Protein AF-T0LHH8-F1 (afdb_monomer)

Mean predicted aligned error: 13.41 Å

Sequence (167 aa):
MTESKFGKILSLVILGLFFFSNDSFSAGEKNQSKILFLQFKIKDNQITLVKTTIKPGLAKQPASVADKNSLYYQLFSPSGASLGKGSMKDPLIQHFEYEDPDRPGQIKRKEIQLKETEFTLRIPYDPDLQEIEFFKLLSSQLDPQKQPSLPKSLGKIKLQLKEDNSK

Nearest PDB structures (foldseek):
  3qwq-assembly1_B  TM=3.814E-01  e=9.001E-01  Homo sapiens
  4mmx-assembly1_C  TM=4.084E-01  e=4.708E+00  Homo sapiens

Radius of gyration: 32.28 Å; Cα contacts (8 Å, |Δi|>4): 274; chains: 1; bounding box: 48×84×97 Å

Structure (mmCIF, N/CA/C/O backbone):
data_AF-T0LHH8-F1
#
_entry.id   AF-T0LHH8-F1
#
loop_
_atom_site.group_PDB
_atom_site.id
_atom_site.type_symbol
_atom_site.label_atom_id
_atom_site.label_alt_id
_atom_site.label_comp_id
_atom_site.label_asym_id
_atom_site.label_entity_id
_atom_site.label_seq_id
_atom_site.pdbx_PDB_ins_code
_atom_site.Cartn_x
_atom_site.Cartn_y
_atom_site.Cartn_z
_atom_site.occupancy
_atom_site.B_iso_or_equiv
_atom_site.auth_seq_id
_atom_site.auth_comp_id
_atom_site.auth_asym_id
_atom_site.auth_atom_id
_atom_site.pdbx_PDB_model_num
ATOM 1 N N . MET A 1 1 ? -9.525 74.137 72.180 1.00 36.22 1 MET A N 1
ATOM 2 C CA . MET A 1 1 ? -10.091 73.400 71.028 1.00 36.22 1 MET A CA 1
ATOM 3 C C . MET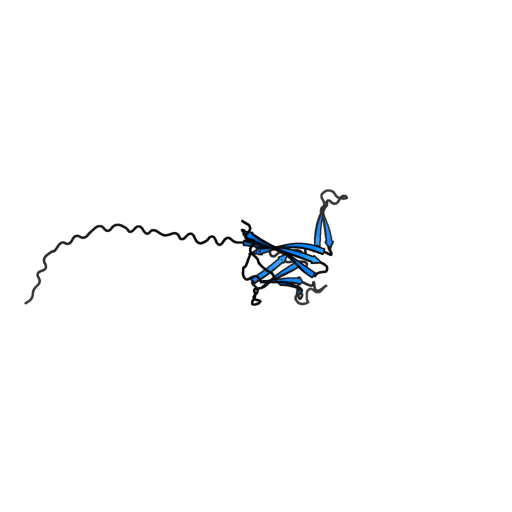 A 1 1 ? -9.033 73.438 69.936 1.00 36.22 1 MET A C 1
ATOM 5 O O . MET A 1 1 ? -8.681 74.539 69.556 1.00 36.22 1 MET A O 1
ATOM 9 N N . THR A 1 2 ? -8.388 72.372 69.472 1.00 37.81 2 THR A N 1
ATOM 10 C CA . THR A 1 2 ? -8.482 70.924 69.724 1.00 37.81 2 THR A CA 1
ATOM 11 C C . THR A 1 2 ? -7.105 70.318 69.365 1.00 37.81 2 THR A C 1
ATOM 13 O O . THR A 1 2 ? -6.266 70.992 68.778 1.00 37.81 2 THR A O 1
ATOM 16 N N . GLU A 1 3 ? -6.876 69.092 69.817 1.00 39.75 3 GLU A N 1
ATOM 17 C CA . GLU A 1 3 ? -5.633 68.340 70.045 1.00 39.75 3 GLU A CA 1
ATOM 18 C C . GLU A 1 3 ? -4.681 68.054 68.863 1.00 39.75 3 GLU A C 1
ATOM 20 O O . GLU A 1 3 ? -5.091 68.053 67.708 1.00 39.75 3 GLU A O 1
ATOM 25 N N . SER A 1 4 ? -3.443 67.633 69.184 1.00 41.88 4 SER A N 1
ATOM 26 C CA . SER A 1 4 ? -2.938 66.303 68.772 1.00 41.88 4 SER A CA 1
ATOM 27 C C . SER A 1 4 ? -1.612 65.934 69.471 1.00 41.88 4 SER A C 1
ATOM 29 O O . SER A 1 4 ? -0.613 66.645 69.366 1.00 41.88 4 SER A O 1
ATOM 31 N N . LYS A 1 5 ? -1.611 64.798 70.183 1.00 48.84 5 LYS A N 1
ATOM 32 C CA . LYS A 1 5 ? -0.433 64.038 70.643 1.00 48.84 5 LYS A CA 1
ATOM 33 C C . LYS A 1 5 ? -0.271 62.832 69.718 1.00 48.84 5 LYS A C 1
ATOM 35 O O . LYS A 1 5 ? -1.249 62.119 69.535 1.00 48.84 5 LYS A O 1
ATOM 40 N N . PHE A 1 6 ? 0.942 62.508 69.266 1.00 49.44 6 PHE A N 1
ATOM 41 C CA . PHE A 1 6 ? 1.258 61.145 68.815 1.00 49.44 6 PHE A CA 1
ATOM 42 C C . PHE A 1 6 ? 2.691 60.754 69.188 1.00 49.44 6 PHE A C 1
ATOM 44 O O . PHE A 1 6 ? 3.669 61.345 68.732 1.00 49.44 6 PHE A O 1
ATOM 51 N N . GLY A 1 7 ? 2.780 59.769 70.083 1.00 39.84 7 GLY A N 1
ATOM 52 C CA . GLY A 1 7 ? 4.006 59.124 70.528 1.00 39.84 7 GLY A CA 1
ATOM 53 C C . GLY A 1 7 ? 4.413 57.971 69.610 1.00 39.84 7 GLY A C 1
ATOM 54 O O . GLY A 1 7 ? 3.586 57.336 68.961 1.00 39.84 7 GLY A O 1
ATOM 55 N N . LYS A 1 8 ? 5.723 57.726 69.584 1.00 44.25 8 LYS A N 1
ATOM 56 C CA . LYS A 1 8 ? 6.410 56.642 68.877 1.00 44.25 8 LYS A CA 1
ATOM 57 C C . LYS A 1 8 ? 6.089 55.290 69.516 1.00 44.25 8 LYS A C 1
ATOM 59 O O . LYS A 1 8 ? 6.241 55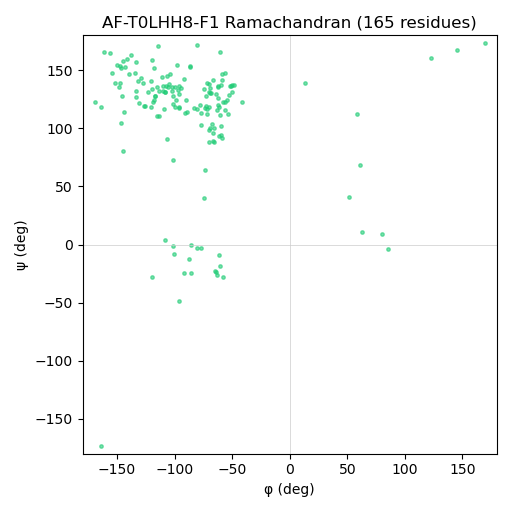.161 70.728 1.00 44.25 8 LYS A O 1
ATOM 64 N N . ILE A 1 9 ? 5.786 54.274 68.708 1.00 48.00 9 ILE A N 1
ATOM 65 C CA . ILE A 1 9 ? 5.952 52.869 69.099 1.00 48.00 9 ILE A CA 1
ATOM 66 C C . ILE A 1 9 ? 6.654 52.116 67.964 1.00 48.00 9 ILE A C 1
ATOM 68 O O . ILE A 1 9 ? 6.269 52.176 66.801 1.00 48.00 9 ILE A O 1
ATOM 72 N N . LEU A 1 10 ? 7.736 51.462 68.371 1.00 43.78 10 LEU A N 1
ATOM 73 C CA . LEU A 1 10 ? 8.625 50.562 67.652 1.00 43.78 10 LEU A CA 1
ATOM 74 C C . LEU A 1 10 ? 7.909 49.226 67.380 1.00 43.78 10 LEU A C 1
ATOM 76 O O . LEU A 1 10 ? 7.260 48.699 68.281 1.00 43.78 10 LEU A O 1
ATOM 80 N N . SER A 1 11 ? 8.066 48.633 66.195 1.00 42.94 11 SER A N 1
ATOM 81 C CA . SER A 1 11 ? 7.738 47.216 65.996 1.00 42.94 11 SER A CA 1
ATOM 82 C C . SER A 1 11 ? 8.655 46.566 64.960 1.00 42.94 11 SER A C 1
ATOM 84 O O . SER A 1 11 ? 9.019 47.174 63.956 1.00 42.94 11 SER A O 1
ATOM 86 N N . LEU A 1 12 ? 9.064 45.342 65.276 1.00 45.59 12 LEU A N 1
ATOM 87 C CA . LEU A 1 12 ? 10.160 44.552 64.723 1.00 45.59 12 LEU A CA 1
ATOM 88 C C . LEU A 1 12 ? 9.556 43.210 64.308 1.00 45.59 12 LEU A C 1
ATOM 90 O O . LEU A 1 12 ? 9.030 42.534 65.186 1.00 45.59 12 LEU A O 1
ATOM 94 N N . VAL A 1 13 ? 9.601 42.811 63.028 1.00 46.34 13 VAL A N 1
ATOM 95 C CA . VAL A 1 13 ? 9.119 41.477 62.607 1.00 46.34 13 VAL A CA 1
ATOM 96 C C . VAL A 1 13 ? 9.923 40.887 61.430 1.00 46.34 13 VAL A C 1
ATOM 98 O O . VAL A 1 13 ? 9.775 41.291 60.285 1.00 46.34 13 VAL A O 1
ATOM 101 N N . ILE A 1 14 ? 10.768 39.917 61.798 1.00 48.84 14 ILE A N 1
ATOM 102 C CA . ILE A 1 14 ? 10.946 38.542 61.276 1.00 48.84 14 ILE A CA 1
ATOM 103 C C . ILE A 1 14 ? 11.289 38.311 59.786 1.00 48.84 14 ILE A C 1
ATOM 105 O O . ILE A 1 14 ? 10.474 38.405 58.875 1.00 48.84 14 ILE A O 1
ATOM 109 N N . LEU A 1 15 ? 12.525 37.827 59.639 1.00 45.59 15 LEU A N 1
ATOM 110 C CA . LEU A 1 15 ? 13.158 37.078 58.555 1.00 45.59 15 LEU A CA 1
ATOM 111 C C . LEU A 1 15 ? 12.351 35.815 58.169 1.00 45.59 15 LEU A C 1
ATOM 113 O O . LEU A 1 15 ? 12.269 34.869 58.951 1.00 45.59 15 LEU A O 1
ATOM 117 N N . GLY A 1 16 ? 11.764 35.798 56.968 1.00 43.94 16 GLY A N 1
ATOM 118 C CA . GLY A 1 16 ? 11.023 34.660 56.413 1.00 43.94 16 GLY A CA 1
ATOM 119 C C . GLY A 1 16 ? 11.852 33.865 55.401 1.00 43.94 16 GLY A C 1
ATOM 120 O O . GLY A 1 16 ? 12.299 34.412 54.396 1.00 43.94 16 GLY A O 1
ATOM 121 N N . LEU A 1 17 ? 12.046 32.576 55.689 1.00 42.84 17 LEU A N 1
ATOM 122 C CA . LEU A 1 17 ? 12.677 31.574 54.829 1.00 42.84 17 LEU A CA 1
ATOM 123 C C . LEU A 1 17 ? 12.030 31.530 53.436 1.00 42.84 17 LEU A C 1
ATOM 125 O O . LEU A 1 17 ? 10.816 31.373 53.311 1.00 42.84 17 LEU A O 1
ATOM 129 N N . PHE A 1 18 ? 12.860 31.611 52.393 1.00 47.62 18 PHE A N 1
ATOM 130 C CA . PHE A 1 18 ? 12.443 31.341 51.022 1.00 47.62 18 PHE A CA 1
ATOM 131 C C . PHE A 1 18 ? 11.991 29.883 50.900 1.00 47.62 18 PHE A C 1
ATOM 133 O O . PHE A 1 18 ? 12.746 28.947 51.165 1.00 47.62 18 PHE A O 1
ATOM 140 N N . PHE A 1 19 ? 10.730 29.724 50.509 1.00 45.88 19 PHE A N 1
ATOM 141 C CA . PHE A 1 19 ? 10.112 28.463 50.147 1.00 45.88 19 PHE A CA 1
ATOM 142 C C . PHE A 1 19 ? 10.894 27.813 49.000 1.00 45.88 19 PHE A C 1
ATOM 144 O O . PHE A 1 19 ? 11.042 28.393 47.926 1.00 45.88 19 PHE A O 1
ATOM 151 N N . PHE A 1 20 ? 11.371 26.591 49.232 1.00 41.44 20 PHE A N 1
ATOM 152 C CA . PHE A 1 20 ? 11.800 25.689 48.172 1.00 41.44 20 PHE A CA 1
ATOM 153 C C . PHE A 1 20 ? 10.571 25.319 47.336 1.00 41.44 20 PHE A C 1
ATOM 155 O O . PHE A 1 20 ? 9.773 24.468 47.733 1.00 41.44 20 PHE A O 1
ATOM 162 N N . SER A 1 21 ? 10.406 25.959 46.181 1.00 47.12 21 SER A N 1
ATOM 163 C CA . SER A 1 21 ? 9.532 25.440 45.135 1.00 47.12 21 SER A CA 1
ATOM 164 C C . SER A 1 21 ? 10.184 24.178 44.578 1.00 47.12 21 SER A C 1
ATOM 166 O O . SER A 1 21 ? 11.129 24.242 43.796 1.00 47.12 21 SER A O 1
ATOM 168 N N . ASN A 1 22 ? 9.705 23.015 45.018 1.00 43.72 22 ASN A N 1
ATOM 169 C CA . ASN A 1 22 ? 9.931 21.769 44.299 1.00 43.72 22 ASN A CA 1
ATOM 170 C C . ASN A 1 22 ? 9.103 2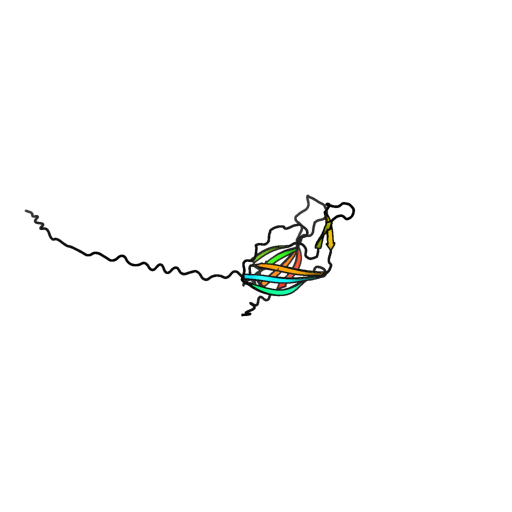1.834 43.015 1.00 43.72 22 ASN A C 1
ATOM 172 O O . ASN A 1 22 ? 7.950 21.396 42.998 1.00 43.72 22 ASN A O 1
ATOM 176 N N . ASP A 1 23 ? 9.687 22.387 41.953 1.00 47.25 23 ASP A N 1
ATOM 177 C CA . ASP A 1 23 ? 9.199 22.168 40.597 1.00 47.25 23 ASP A CA 1
ATOM 178 C C . ASP A 1 23 ? 9.270 20.664 40.338 1.00 47.25 23 ASP A C 1
ATOM 180 O O . ASP A 1 23 ? 10.304 20.096 39.982 1.00 47.25 23 ASP A O 1
ATOM 184 N N . SER A 1 24 ? 8.151 19.990 40.589 1.00 51.47 24 SER A N 1
ATOM 185 C CA . SER A 1 24 ? 7.940 18.623 40.152 1.00 51.47 24 SER A CA 1
ATOM 186 C C . SER A 1 24 ? 7.867 18.674 38.635 1.00 51.47 24 SER A C 1
ATOM 188 O O . SER A 1 24 ? 6.803 18.871 38.050 1.00 51.47 24 SER A O 1
ATOM 190 N N . PHE A 1 25 ? 9.030 18.553 37.997 1.00 45.00 25 PHE A N 1
ATOM 191 C CA . PHE A 1 25 ? 9.149 18.313 36.573 1.00 45.00 25 PHE A CA 1
ATOM 192 C C . PHE A 1 25 ? 8.472 16.971 36.299 1.00 45.00 25 PHE A C 1
ATOM 194 O O . PHE A 1 25 ? 9.058 15.902 36.471 1.00 45.00 25 PHE A O 1
ATOM 201 N N . SER A 1 26 ? 7.190 17.024 35.946 1.00 46.31 26 SER A N 1
ATOM 202 C CA . SER A 1 26 ? 6.476 15.870 35.428 1.00 46.31 26 SER A CA 1
ATOM 203 C C . SER A 1 26 ? 7.108 15.569 34.073 1.00 46.31 26 SER A C 1
ATOM 205 O O . SER A 1 26 ? 6.834 16.233 33.074 1.00 46.31 26 SER A O 1
ATOM 207 N N . ALA A 1 27 ? 8.060 14.635 34.061 1.00 44.06 27 ALA A N 1
ATOM 208 C CA . ALA A 1 27 ? 8.588 14.070 32.836 1.00 44.06 27 ALA A CA 1
ATOM 209 C C . ALA A 1 27 ? 7.402 13.434 32.105 1.00 44.06 27 ALA A C 1
ATOM 211 O O . ALA A 1 27 ? 6.922 12.377 32.511 1.00 44.06 27 ALA A O 1
ATOM 212 N N . GLY A 1 28 ? 6.890 14.132 31.086 1.00 41.75 28 GLY A N 1
ATOM 213 C CA . GLY A 1 28 ? 5.766 13.671 30.284 1.00 41.75 28 GLY A CA 1
ATOM 214 C C . GLY A 1 28 ? 5.985 12.229 29.843 1.00 41.75 28 GLY A C 1
ATOM 215 O O . GLY A 1 28 ? 7.102 11.852 29.468 1.00 41.75 28 GLY A O 1
ATOM 216 N N . GLU A 1 29 ? 4.925 11.424 29.932 1.00 46.12 29 GLU A N 1
ATOM 217 C CA . GLU A 1 29 ? 4.901 10.063 29.411 1.00 46.12 29 GLU A CA 1
ATOM 218 C C . GLU A 1 29 ? 5.593 10.040 28.048 1.00 46.12 29 GLU A C 1
ATOM 220 O O . GLU A 1 29 ? 5.218 10.770 27.126 1.00 46.12 29 GLU A O 1
ATOM 225 N N . LYS A 1 30 ? 6.636 9.211 27.914 1.00 46.69 30 LYS A N 1
ATOM 226 C CA . LYS A 1 30 ? 7.196 8.868 26.609 1.00 46.69 30 LYS A CA 1
ATOM 227 C C . LYS A 1 30 ? 6.068 8.226 25.807 1.00 46.69 30 LYS A C 1
ATOM 229 O O . LYS A 1 30 ? 5.894 7.012 25.871 1.00 46.69 30 LYS A O 1
ATOM 234 N N . ASN A 1 31 ? 5.316 9.019 25.050 1.00 57.53 31 ASN A N 1
ATOM 235 C CA . ASN A 1 31 ? 4.443 8.517 24.006 1.00 57.53 31 ASN A CA 1
ATOM 236 C C . ASN A 1 31 ? 5.372 7.913 22.947 1.00 57.53 31 ASN A C 1
ATOM 238 O O . ASN A 1 31 ? 5.930 8.611 22.098 1.00 57.53 31 ASN A O 1
ATOM 242 N N . GLN A 1 32 ? 5.697 6.632 23.121 1.00 72.31 32 GLN A N 1
ATOM 243 C CA . GLN A 1 32 ? 6.640 5.930 22.268 1.00 72.31 32 GLN A CA 1
ATOM 244 C C . GLN A 1 32 ? 5.988 5.807 20.897 1.00 72.31 32 GLN A C 1
ATOM 246 O O . GLN A 1 32 ? 5.088 4.990 20.712 1.00 72.31 32 GLN A O 1
ATOM 251 N N . SER A 1 33 ? 6.425 6.631 19.942 1.00 88.31 33 SER A N 1
ATOM 252 C CA . SER A 1 33 ? 5.972 6.534 18.557 1.00 88.31 33 SER A CA 1
ATOM 253 C C . SER A 1 33 ? 6.111 5.089 18.074 1.00 88.31 33 SER A C 1
ATOM 255 O O . SER A 1 33 ? 7.114 4.428 18.363 1.00 88.31 33 SER A O 1
ATOM 257 N N . LYS A 1 34 ? 5.097 4.593 17.361 1.00 93.00 34 LYS A N 1
ATOM 258 C CA . LYS A 1 34 ? 5.091 3.255 16.762 1.00 93.00 34 LYS A CA 1
ATOM 259 C C . LYS A 1 34 ? 4.986 3.368 15.239 1.00 93.00 34 LYS A C 1
ATOM 261 O O . LYS A 1 34 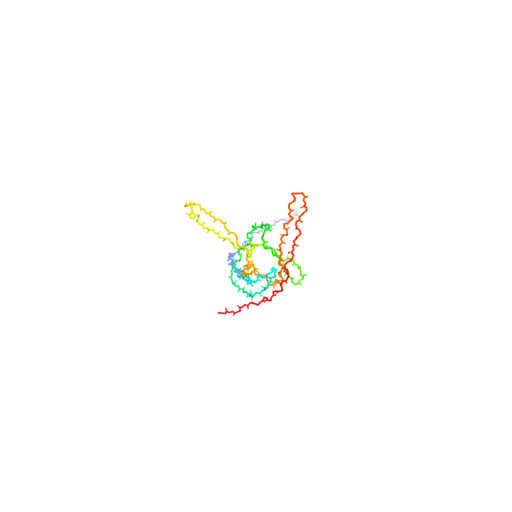? 4.407 4.311 14.696 1.00 93.00 34 LYS A O 1
ATOM 266 N N . ILE A 1 35 ? 5.531 2.372 14.553 1.00 94.06 35 ILE A N 1
ATOM 267 C CA . ILE A 1 35 ? 5.448 2.181 13.106 1.00 94.06 35 ILE A CA 1
ATOM 268 C C . ILE A 1 35 ? 4.565 0.968 12.840 1.00 94.06 35 ILE A C 1
ATOM 270 O O . ILE A 1 35 ? 4.779 -0.103 13.415 1.00 94.06 35 ILE A O 1
ATOM 274 N N . LEU A 1 36 ? 3.616 1.130 11.926 1.00 94.75 36 LEU A N 1
ATOM 275 C CA . LEU A 1 36 ? 2.805 0.054 11.386 1.00 94.75 36 LEU A CA 1
ATOM 276 C C . LEU A 1 36 ? 3.414 -0.433 10.064 1.00 94.75 36 LEU A C 1
ATOM 278 O O . LEU A 1 36 ? 3.528 0.321 9.094 1.00 94.75 36 LEU A O 1
ATOM 282 N N . PHE A 1 37 ? 3.807 -1.703 10.038 1.00 95.38 37 PHE A N 1
ATOM 283 C CA . PHE A 1 37 ? 4.282 -2.416 8.859 1.00 95.38 37 PHE A CA 1
ATOM 284 C C . PHE A 1 37 ? 3.141 -3.259 8.298 1.00 95.38 37 PHE A C 1
ATOM 286 O O . PHE A 1 37 ? 2.638 -4.163 8.968 1.00 95.38 37 PHE A O 1
ATOM 293 N N . LEU A 1 38 ? 2.748 -2.967 7.063 1.00 96.56 38 LEU A N 1
ATOM 294 C CA . LEU A 1 38 ? 1.715 -3.690 6.333 1.00 96.56 38 LEU A CA 1
ATOM 295 C C . LEU A 1 38 ? 2.364 -4.369 5.131 1.00 96.56 38 LEU A C 1
ATOM 297 O O . LEU A 1 38 ? 2.813 -3.701 4.200 1.00 96.56 38 LEU A O 1
ATOM 301 N N . GLN A 1 39 ? 2.442 -5.694 5.167 1.00 97.69 39 GLN A N 1
ATOM 302 C CA . GLN A 1 39 ? 2.896 -6.498 4.043 1.00 97.69 39 GLN A CA 1
ATOM 303 C C . GLN A 1 39 ? 1.690 -6.859 3.191 1.00 97.69 39 GLN A C 1
ATOM 305 O O . GLN A 1 39 ? 0.725 -7.452 3.676 1.00 97.69 39 GLN A O 1
ATOM 310 N N . PHE A 1 40 ? 1.764 -6.508 1.919 1.00 98.00 40 PHE A N 1
ATOM 311 C CA . PHE A 1 40 ? 0.739 -6.774 0.932 1.00 98.00 40 PHE A CA 1
ATOM 312 C C . PHE A 1 40 ? 1.297 -7.632 -0.185 1.00 98.00 40 PHE A C 1
ATOM 314 O O . PHE A 1 40 ? 2.497 -7.649 -0.460 1.00 98.00 40 PHE A O 1
ATOM 321 N N . LYS A 1 41 ? 0.375 -8.280 -0.876 1.00 97.88 41 LYS A N 1
ATOM 322 C CA . LYS A 1 41 ? 0.608 -8.951 -2.138 1.00 97.88 41 LYS A CA 1
ATOM 323 C C . LYS A 1 41 ? -0.282 -8.311 -3.184 1.00 97.88 41 LYS A C 1
ATOM 325 O O . LYS A 1 41 ? -1.460 -8.082 -2.921 1.00 97.88 41 LYS A O 1
ATOM 330 N N . ILE A 1 42 ? 0.285 -8.019 -4.347 1.00 96.25 42 ILE A N 1
A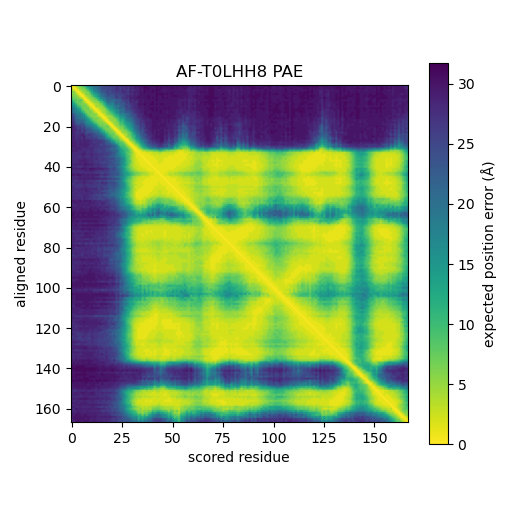TOM 331 C CA . ILE A 1 42 ? -0.467 -7.591 -5.521 1.00 96.25 42 ILE A CA 1
ATOM 332 C C . ILE A 1 42 ? -0.362 -8.665 -6.594 1.00 96.25 42 ILE A C 1
ATOM 334 O O . ILE A 1 42 ? 0.731 -9.148 -6.880 1.00 96.25 42 ILE A O 1
ATOM 338 N N . LYS A 1 43 ? -1.499 -9.041 -7.176 1.00 95.44 43 LYS A N 1
ATOM 339 C CA . LYS A 1 43 ? -1.591 -9.978 -8.297 1.00 95.44 43 LYS A CA 1
ATOM 340 C C . LYS A 1 43 ? -2.745 -9.559 -9.189 1.00 95.44 43 LYS A C 1
ATOM 342 O O . LYS A 1 43 ? -3.839 -9.326 -8.687 1.00 95.44 43 LYS A O 1
ATOM 347 N N . ASP A 1 44 ? -2.495 -9.417 -10.488 1.00 89.06 44 ASP A N 1
ATOM 348 C CA . ASP A 1 44 ? -3.526 -9.036 -11.466 1.00 89.06 44 ASP A CA 1
ATOM 349 C C . ASP A 1 44 ? -4.315 -7.770 -11.047 1.00 89.06 44 ASP A C 1
ATOM 351 O O . ASP A 1 44 ? -5.534 -7.682 -11.185 1.00 89.06 44 ASP A O 1
ATOM 355 N N . ASN A 1 45 ? -3.599 -6.771 -10.507 1.00 86.94 45 ASN A N 1
ATOM 356 C CA . ASN A 1 45 ? -4.126 -5.520 -9.934 1.00 86.94 45 ASN A CA 1
ATOM 357 C C . ASN A 1 45 ? -5.043 -5.659 -8.703 1.00 86.94 45 ASN A C 1
ATOM 359 O O . ASN A 1 45 ? -5.631 -4.665 -8.282 1.00 86.94 45 ASN A O 1
ATOM 363 N N . GLN A 1 46 ? -5.141 -6.841 -8.099 1.00 93.50 46 GLN A N 1
ATOM 364 C CA . GLN A 1 46 ? -5.807 -7.038 -6.814 1.00 93.50 46 GLN A CA 1
ATOM 365 C C . GLN A 1 46 ? -4.776 -7.027 -5.692 1.00 93.50 46 GLN A C 1
ATOM 367 O O . GLN A 1 46 ? -3.743 -7.690 -5.793 1.00 93.50 46 GLN A O 1
ATOM 372 N N . ILE A 1 47 ? -5.055 -6.272 -4.629 1.00 96.75 47 ILE A N 1
ATOM 373 C CA . ILE A 1 47 ? -4.177 -6.156 -3.464 1.00 96.75 47 ILE A CA 1
ATOM 374 C C . ILE A 1 47 ? -4.806 -6.900 -2.291 1.00 96.75 47 ILE A C 1
ATOM 376 O O . ILE A 1 47 ? -5.971 -6.694 -1.958 1.00 96.75 47 ILE A O 1
ATOM 380 N N . THR A 1 48 ? -4.012 -7.737 -1.634 1.00 97.31 48 THR A N 1
ATOM 381 C CA . THR A 1 48 ? -4.408 -8.488 -0.440 1.00 97.31 48 THR A CA 1
ATOM 382 C C . THR A 1 48 ? -3.405 -8.263 0.680 1.00 97.31 48 THR A C 1
ATOM 384 O O . THR A 1 48 ? -2.195 -8.255 0.438 1.00 97.31 48 THR A O 1
ATOM 387 N N . LEU A 1 49 ? -3.891 -8.108 1.911 1.00 97.44 49 LEU A N 1
ATOM 388 C CA . LEU A 1 49 ? -3.040 -8.042 3.097 1.00 97.44 49 LEU A CA 1
ATOM 389 C C . LEU A 1 49 ? -2.479 -9.431 3.412 1.00 97.44 49 LEU A C 1
ATOM 391 O O . LEU A 1 49 ? -3.232 -10.392 3.536 1.00 97.44 49 LEU A O 1
ATOM 395 N N . VAL A 1 50 ? -1.161 -9.514 3.556 1.00 97.00 50 VAL A N 1
ATOM 396 C CA . VAL A 1 50 ? -0.443 -10.735 3.941 1.00 97.00 50 VAL A CA 1
ATOM 397 C C . VAL A 1 50 ? -0.175 -10.731 5.441 1.00 97.00 50 VAL A C 1
ATOM 399 O O . VAL A 1 50 ? -0.427 -11.721 6.122 1.00 97.00 50 VAL A O 1
ATOM 402 N N . LYS A 1 51 ? 0.346 -9.617 5.967 1.00 95.38 51 LYS A N 1
ATOM 403 C CA . LYS A 1 51 ? 0.757 -9.514 7.369 1.00 95.38 51 LYS A CA 1
ATOM 404 C C . LYS A 1 51 ? 0.710 -8.076 7.866 1.00 95.38 51 LYS A C 1
ATOM 406 O O . LYS A 1 51 ? 1.025 -7.140 7.134 1.00 95.38 51 LYS A O 1
ATOM 411 N N . THR A 1 52 ? 0.404 -7.927 9.148 1.00 95.62 52 THR A N 1
ATOM 412 C CA . THR A 1 52 ? 0.503 -6.665 9.880 1.00 95.62 52 THR A CA 1
ATOM 413 C C . THR A 1 52 ? 1.470 -6.824 11.044 1.00 95.62 52 THR A C 1
ATOM 415 O O . THR A 1 52 ? 1.515 -7.872 11.685 1.00 95.62 52 THR A O 1
ATOM 418 N N . THR A 1 53 ? 2.284 -5.808 11.317 1.00 95.06 53 THR A N 1
ATOM 419 C CA . THR A 1 53 ? 3.188 -5.802 12.471 1.00 95.06 53 THR A CA 1
ATOM 420 C C . THR A 1 53 ? 3.376 -4.383 12.989 1.00 95.06 53 THR A C 1
ATOM 422 O O . THR A 1 53 ? 3.597 -3.461 12.208 1.00 95.06 53 THR A O 1
ATOM 425 N N . ILE A 1 54 ? 3.324 -4.210 14.308 1.00 94.12 54 ILE A N 1
ATOM 426 C CA . ILE A 1 54 ? 3.556 -2.926 14.978 1.00 94.12 54 ILE A CA 1
ATOM 427 C C . ILE A 1 54 ? 4.904 -2.998 15.692 1.00 94.12 54 ILE A C 1
ATOM 429 O O . ILE A 1 54 ? 5.189 -3.978 16.383 1.00 94.12 54 ILE A O 1
ATOM 433 N N . LYS A 1 55 ? 5.755 -1.985 15.512 1.00 92.81 55 LYS A N 1
ATOM 434 C CA . LYS A 1 55 ? 7.057 -1.889 16.189 1.00 92.81 55 LYS A CA 1
ATOM 435 C C . LYS A 1 55 ? 7.284 -0.481 16.743 1.00 92.81 55 LYS A C 1
ATOM 437 O O . 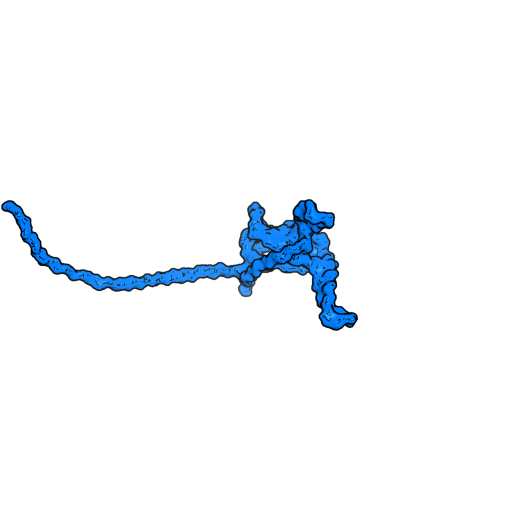LYS A 1 55 ? 6.836 0.475 16.114 1.00 92.81 55 LYS A O 1
ATOM 442 N N . PRO A 1 56 ? 7.999 -0.323 17.869 1.00 92.56 56 PRO A N 1
ATOM 443 C CA . PRO A 1 56 ? 8.448 0.990 18.326 1.00 92.56 56 PRO A CA 1
ATOM 444 C C . PRO A 1 56 ? 9.324 1.677 17.269 1.00 92.56 56 PRO A C 1
ATOM 446 O O . PRO A 1 56 ? 10.142 1.029 16.615 1.00 92.56 56 PRO A O 1
ATOM 449 N N . GLY A 1 57 ? 9.165 2.987 17.110 1.00 90.62 57 GLY A N 1
ATOM 450 C CA . GLY A 1 57 ? 9.958 3.809 16.202 1.00 90.62 57 GLY A CA 1
ATOM 451 C C . GLY A 1 57 ? 9.166 4.951 15.567 1.00 90.62 57 GLY A C 1
ATOM 452 O O . GLY A 1 57 ? 7.938 4.995 15.603 1.00 90.62 57 GLY A O 1
ATOM 453 N N . LEU A 1 58 ? 9.890 5.875 14.936 1.00 87.50 58 LEU A N 1
ATOM 454 C CA . LEU A 1 58 ? 9.296 6.965 14.171 1.00 87.50 58 LEU A CA 1
ATOM 455 C C . LEU A 1 58 ? 9.252 6.588 12.689 1.00 87.50 58 LEU A C 1
ATOM 457 O O . LEU A 1 58 ? 10.291 6.383 12.055 1.00 87.50 58 LEU A O 1
ATOM 461 N N . ALA A 1 59 ? 8.050 6.498 12.126 1.00 85.06 59 ALA A N 1
ATOM 462 C CA . ALA A 1 59 ? 7.899 6.310 10.693 1.00 85.06 59 ALA A CA 1
ATOM 463 C C . ALA A 1 59 ? 8.364 7.584 9.980 1.00 85.06 59 ALA A C 1
ATOM 465 O O . ALA A 1 59 ? 7.936 8.688 10.319 1.00 85.06 59 ALA A O 1
ATOM 466 N N . LYS A 1 60 ? 9.233 7.439 8.974 1.00 77.94 60 LYS A N 1
ATOM 467 C CA . LYS A 1 60 ? 9.532 8.560 8.079 1.00 77.94 60 LYS A CA 1
ATOM 468 C C . LYS A 1 60 ? 8.243 8.952 7.368 1.00 77.94 60 LYS A C 1
ATOM 470 O O . LYS A 1 60 ? 7.521 8.078 6.888 1.00 77.94 60 LYS A O 1
ATOM 475 N N . GLN A 1 61 ? 7.973 10.251 7.285 1.00 70.44 61 GLN A N 1
ATOM 476 C CA . GLN A 1 61 ? 6.871 10.721 6.459 1.00 70.44 61 GLN A CA 1
ATOM 477 C C . GLN A 1 61 ? 7.120 10.288 5.006 1.00 70.44 61 GLN A C 1
ATOM 479 O O . GLN A 1 61 ? 8.267 10.361 4.546 1.00 70.44 61 GLN A O 1
ATOM 484 N N . PRO A 1 62 ? 6.094 9.800 4.288 1.00 64.75 62 PRO A N 1
ATOM 485 C CA . PRO A 1 62 ? 6.241 9.440 2.888 1.00 64.75 62 PRO A CA 1
ATOM 486 C C . PRO A 1 62 ? 6.762 10.652 2.116 1.00 64.75 62 PRO A C 1
ATOM 488 O O . PRO A 1 62 ? 6.149 11.719 2.144 1.00 64.75 62 PRO A O 1
ATOM 491 N N . ALA A 1 63 ? 7.901 10.509 1.440 1.00 58.53 63 ALA A N 1
ATOM 492 C CA . ALA A 1 63 ? 8.347 11.537 0.514 1.00 58.53 63 ALA A CA 1
ATOM 493 C C . ALA A 1 63 ? 7.291 11.657 -0.594 1.00 58.53 63 ALA A C 1
ATOM 495 O O . ALA A 1 63 ? 6.931 10.656 -1.215 1.00 58.53 63 ALA A O 1
ATOM 496 N N . SER A 1 64 ? 6.790 12.869 -0.834 1.00 57.03 64 SER A N 1
ATOM 497 C CA . SER A 1 64 ? 5.825 13.160 -1.898 1.00 57.03 64 SER A CA 1
ATOM 498 C C . SER A 1 64 ? 6.511 13.124 -3.268 1.00 57.03 64 SER A C 1
ATOM 500 O O . SER A 1 64 ? 6.609 14.137 -3.952 1.00 57.03 64 SER A O 1
ATOM 502 N N . VAL A 1 65 ? 7.019 11.962 -3.677 1.00 57.16 65 VAL A N 1
ATOM 503 C CA . VAL A 1 65 ? 7.427 11.710 -5.063 1.00 57.16 65 VAL A CA 1
ATOM 504 C C . VAL A 1 65 ? 6.307 10.895 -5.695 1.00 57.16 65 VAL A C 1
ATOM 506 O O . VAL A 1 65 ? 6.371 9.676 -5.833 1.00 57.16 65 VAL A O 1
ATOM 509 N N . ALA A 1 66 ? 5.206 11.595 -5.940 1.00 68.31 66 ALA A N 1
ATOM 510 C CA . ALA A 1 66 ? 4.032 11.070 -6.604 1.00 68.31 66 ALA A CA 1
ATOM 511 C C . ALA A 1 66 ? 4.208 11.290 -8.110 1.00 68.31 66 ALA A C 1
ATOM 513 O O . ALA A 1 66 ? 4.249 12.435 -8.559 1.00 68.31 66 ALA A O 1
ATOM 514 N N . ASP A 1 67 ? 4.329 10.212 -8.879 1.00 77.00 67 ASP A N 1
ATOM 515 C CA . ASP A 1 67 ? 4.290 10.260 -10.337 1.00 77.00 67 ASP A CA 1
ATOM 516 C C . ASP A 1 67 ? 3.052 9.522 -10.864 1.00 77.00 67 ASP A C 1
ATOM 518 O O . ASP A 1 67 ? 2.324 8.859 -10.124 1.00 77.00 67 ASP A O 1
ATOM 522 N N . LYS A 1 68 ? 2.791 9.648 -12.167 1.00 76.56 68 LYS A N 1
ATOM 523 C CA . LYS A 1 68 ? 1.621 9.040 -12.822 1.00 76.56 68 LYS A CA 1
ATOM 524 C C . LYS A 1 68 ? 1.568 7.507 -12.725 1.00 76.56 68 LYS A C 1
ATOM 526 O O . LYS A 1 68 ? 0.507 6.938 -12.959 1.00 76.56 68 LYS A O 1
ATOM 531 N N . ASN A 1 69 ? 2.687 6.855 -12.420 1.00 83.75 69 ASN A N 1
ATOM 532 C CA . ASN A 1 69 ? 2.795 5.408 -12.298 1.00 83.75 69 ASN A CA 1
ATOM 533 C C . ASN A 1 69 ? 2.776 4.957 -10.829 1.00 83.75 69 ASN A C 1
ATOM 535 O O . ASN A 1 69 ? 2.688 3.761 -10.574 1.00 83.75 69 ASN A O 1
ATOM 539 N N . SER A 1 70 ? 2.828 5.870 -9.857 1.00 90.19 70 SER A N 1
ATOM 540 C CA . SER A 1 70 ? 2.789 5.528 -8.438 1.00 90.19 70 SER A CA 1
ATOM 541 C C . SER A 1 70 ? 1.515 4.767 -8.047 1.00 90.19 70 SER A C 1
ATOM 543 O O . SER A 1 70 ? 0.412 5.012 -8.544 1.00 90.19 70 SER A O 1
ATOM 545 N N . LEU A 1 71 ? 1.668 3.861 -7.084 1.00 92.06 71 LEU A N 1
ATOM 546 C CA . LEU A 1 71 ? 0.570 3.288 -6.323 1.00 92.06 71 LEU A CA 1
ATOM 547 C C . LEU A 1 71 ? 0.224 4.244 -5.182 1.00 92.06 71 LEU A C 1
ATOM 549 O O . LEU A 1 71 ? 1.049 4.501 -4.301 1.00 92.06 71 LEU A O 1
ATOM 553 N N . TYR A 1 72 ? -0.995 4.764 -5.190 1.00 93.31 72 TYR A N 1
ATOM 554 C CA . TYR A 1 72 ? -1.483 5.669 -4.161 1.00 93.31 72 TYR A CA 1
ATOM 555 C C . TYR A 1 72 ? -2.315 4.918 -3.132 1.00 93.31 72 TYR A C 1
ATOM 557 O O . TYR A 1 72 ? -2.915 3.884 -3.436 1.00 93.31 72 TYR A O 1
ATOM 565 N N . TYR A 1 73 ? -2.364 5.463 -1.921 1.00 94.31 73 TYR A N 1
ATOM 566 C CA . TYR A 1 73 ? -3.206 4.938 -0.861 1.00 94.31 73 TYR A CA 1
ATOM 567 C C . TYR A 1 73 ? -3.810 6.040 0.006 1.00 94.31 73 TYR A C 1
ATOM 569 O O . TYR A 1 73 ? -3.231 7.119 0.179 1.00 94.31 73 TYR A O 1
ATOM 577 N N . GLN A 1 74 ? -4.963 5.736 0.591 1.00 95.25 74 GLN A N 1
ATOM 578 C CA . GLN A 1 74 ? -5.639 6.567 1.577 1.00 95.25 74 GLN A CA 1
ATOM 579 C C . GLN A 1 74 ? -6.059 5.727 2.780 1.00 95.25 74 GLN A C 1
ATOM 581 O O . GLN A 1 74 ? -6.446 4.570 2.644 1.00 95.25 74 GLN A O 1
ATOM 586 N N . LEU A 1 75 ? -5.920 6.320 3.958 1.00 95.88 75 LEU A N 1
ATOM 587 C CA . LEU A 1 75 ? -6.140 5.704 5.256 1.00 95.88 75 LEU A CA 1
ATOM 588 C C . LEU A 1 75 ? -7.448 6.222 5.842 1.00 95.88 75 LEU A C 1
ATOM 590 O O . LEU A 1 75 ? -7.691 7.431 5.817 1.00 95.88 75 LEU A O 1
ATOM 594 N N . PHE A 1 76 ? -8.254 5.325 6.400 1.00 97.06 76 PHE A N 1
ATOM 595 C CA . PHE A 1 76 ? -9.575 5.648 6.924 1.00 97.06 76 PHE A CA 1
ATOM 596 C C . PHE A 1 76 ? -9.780 5.130 8.345 1.00 97.06 76 PHE A C 1
ATOM 598 O O . PHE A 1 76 ? -9.347 4.026 8.699 1.00 97.06 76 PHE A O 1
ATOM 605 N N . SER A 1 77 ? -10.489 5.936 9.131 1.00 95.88 77 SER A N 1
ATOM 606 C CA . SER A 1 77 ? -10.993 5.570 10.450 1.00 95.88 77 SER A CA 1
ATOM 607 C C . SER A 1 77 ? -12.280 4.736 10.365 1.00 95.88 77 SER A C 1
ATOM 609 O O . SER A 1 77 ? -12.881 4.648 9.288 1.00 95.88 77 SER A O 1
ATOM 611 N N . PRO A 1 78 ? -12.782 4.184 11.488 1.00 94.50 78 PRO A N 1
ATOM 612 C CA . PRO A 1 78 ? -14.068 3.494 11.519 1.00 94.50 78 PRO A CA 1
ATOM 613 C C . PRO A 1 78 ? -15.269 4.322 11.083 1.00 94.50 78 PRO A C 1
ATOM 615 O O . PRO A 1 78 ? -16.239 3.772 10.566 1.00 94.50 78 PRO A O 1
ATOM 618 N N . SER A 1 79 ? -15.217 5.643 11.262 1.00 95.50 79 SER A N 1
ATOM 619 C CA . SER A 1 79 ? -16.267 6.547 10.786 1.00 95.50 79 SER A CA 1
ATOM 620 C C . SER A 1 79 ? -16.148 6.871 9.293 1.00 95.50 79 SER A C 1
ATOM 622 O O . SER A 1 79 ? -16.987 7.593 8.758 1.00 95.50 79 SER A O 1
ATOM 624 N N . GLY A 1 80 ? -15.113 6.365 8.613 1.00 93.94 80 GLY A N 1
ATOM 625 C CA . GLY A 1 80 ? -14.785 6.707 7.231 1.00 93.94 80 GLY A CA 1
ATOM 626 C C . GLY A 1 80 ? -14.042 8.038 7.088 1.00 93.94 80 GLY A C 1
ATOM 627 O O . GLY A 1 80 ? -13.849 8.507 5.966 1.00 93.94 80 GLY A O 1
ATOM 628 N N . ALA A 1 81 ? -13.612 8.659 8.192 1.00 95.94 81 ALA A N 1
ATOM 629 C CA . ALA A 1 81 ? -12.812 9.875 8.132 1.00 95.94 81 ALA A CA 1
ATOM 630 C C . ALA A 1 81 ? -11.408 9.565 7.594 1.00 95.94 81 ALA A C 1
ATOM 632 O O . ALA A 1 81 ? -10.791 8.565 7.962 1.00 95.94 81 ALA A O 1
ATOM 633 N N . SER A 1 82 ? -10.890 10.433 6.726 1.00 94.81 82 SER A N 1
ATOM 634 C CA . SER A 1 82 ? -9.538 10.292 6.185 1.00 94.81 82 SER A CA 1
ATOM 635 C C . SER A 1 82 ? -8.498 10.608 7.259 1.00 94.81 82 SER A C 1
ATOM 637 O O . SER A 1 82 ? -8.390 11.756 7.682 1.00 94.81 82 SER A O 1
ATOM 639 N N . LEU A 1 83 ? -7.680 9.623 7.624 1.00 93.44 83 LEU A N 1
ATOM 640 C CA . LEU A 1 83 ? -6.565 9.778 8.568 1.00 93.44 83 LEU A CA 1
ATOM 641 C C . LEU A 1 83 ? -5.282 10.253 7.877 1.00 93.44 83 LEU A C 1
ATOM 643 O O . LEU A 1 83 ? -4.414 10.872 8.483 1.00 93.44 83 LEU A O 1
ATOM 647 N N . GLY A 1 84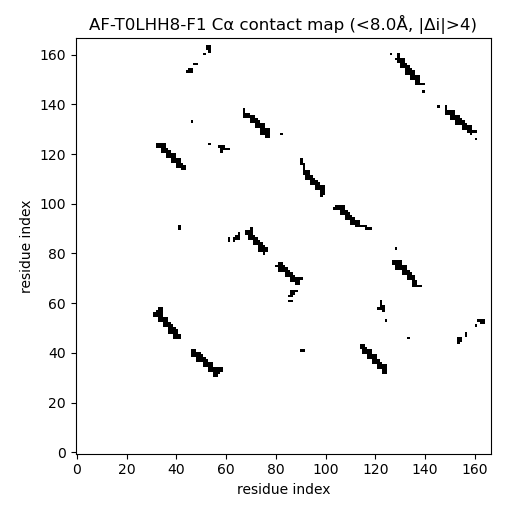 ? -5.156 9.985 6.578 1.00 91.12 84 GLY A N 1
ATOM 648 C CA . GLY A 1 84 ? -3.991 10.389 5.806 1.00 91.12 84 GLY A CA 1
ATOM 649 C C . GLY A 1 84 ? -3.960 9.762 4.424 1.00 91.12 84 GLY A C 1
ATOM 650 O O . GLY A 1 84 ? -4.772 8.904 4.087 1.00 91.12 84 GLY A O 1
ATOM 651 N N . LYS A 1 85 ? -3.002 10.196 3.611 1.00 91.56 85 LYS A N 1
ATOM 652 C CA . LYS A 1 85 ? -2.765 9.665 2.268 1.00 91.56 85 LYS A CA 1
ATOM 653 C C . LYS A 1 85 ? -1.276 9.582 1.985 1.00 91.56 85 LYS A C 1
ATOM 655 O O . LYS A 1 85 ? -0.480 10.285 2.606 1.00 91.56 85 LYS A O 1
ATOM 660 N N . GLY A 1 86 ? -0.915 8.760 1.014 1.00 90.94 86 GLY A N 1
ATOM 661 C CA . GLY A 1 86 ? 0.446 8.687 0.519 1.00 90.94 86 GLY A CA 1
ATOM 662 C C . GLY A 1 86 ? 0.529 7.981 -0.821 1.00 90.94 86 GLY A C 1
ATOM 663 O O . GLY A 1 86 ? -0.475 7.664 -1.461 1.00 90.94 86 GLY A O 1
ATOM 664 N N . SER A 1 87 ? 1.760 7.764 -1.255 1.00 91.88 87 SER A N 1
ATOM 665 C CA . SER A 1 87 ? 2.069 7.098 -2.510 1.00 91.88 87 SER A CA 1
ATOM 666 C C . SER A 1 87 ? 3.393 6.365 -2.405 1.00 91.88 87 SER A C 1
ATOM 668 O O . SER A 1 87 ? 4.278 6.763 -1.648 1.00 91.88 87 SER A O 1
ATOM 670 N N . MET A 1 88 ? 3.550 5.334 -3.218 1.00 90.56 88 MET A N 1
ATOM 671 C CA . MET A 1 88 ? 4.809 4.636 -3.428 1.00 90.56 88 MET A CA 1
ATOM 672 C C . MET A 1 88 ? 4.990 4.326 -4.911 1.00 90.56 88 MET A C 1
ATOM 674 O O . MET A 1 88 ? 4.028 4.361 -5.674 1.00 90.56 88 MET A O 1
ATOM 678 N N . LYS A 1 89 ? 6.218 4.003 -5.324 1.00 90.12 89 LYS A N 1
ATOM 679 C CA . LYS A 1 89 ? 6.456 3.470 -6.671 1.00 90.12 89 LYS A CA 1
ATOM 680 C C . LYS A 1 89 ? 5.601 2.224 -6.898 1.00 90.12 89 LYS A C 1
ATOM 682 O O . LYS A 1 89 ? 5.361 1.477 -5.949 1.00 90.12 89 LYS A O 1
ATOM 687 N N . ASP A 1 90 ? 5.177 2.002 -8.139 1.00 91.44 90 ASP A N 1
ATOM 688 C CA . ASP A 1 90 ? 4.432 0.796 -8.502 1.00 91.44 90 ASP A CA 1
ATOM 689 C C . ASP A 1 90 ? 5.235 -0.455 -8.117 1.00 91.44 90 ASP A C 1
ATOM 691 O O . ASP A 1 90 ? 6.316 -0.670 -8.673 1.00 91.44 90 ASP A O 1
ATOM 695 N N . PRO A 1 91 ? 4.748 -1.296 -7.189 1.00 93.56 91 PRO A N 1
ATOM 696 C CA . PRO A 1 91 ? 5.459 -2.515 -6.828 1.00 93.56 91 PRO A CA 1
ATOM 697 C C . PRO A 1 91 ? 5.554 -3.489 -8.012 1.00 93.56 91 PRO A C 1
ATOM 699 O O . PRO A 1 91 ? 6.482 -4.290 -8.071 1.00 93.56 91 PRO A O 1
ATOM 702 N N . LEU A 1 92 ? 4.647 -3.399 -8.993 1.00 93.50 92 LEU A N 1
ATOM 703 C CA . LEU A 1 92 ? 4.696 -4.232 -10.192 1.00 93.50 92 LEU A CA 1
ATOM 704 C C . LEU A 1 92 ? 5.747 -3.769 -11.217 1.00 93.50 92 LEU A C 1
ATOM 706 O O . LEU A 1 92 ? 5.895 -4.432 -12.239 1.00 93.50 92 LEU A O 1
ATOM 710 N N . ILE A 1 93 ? 6.469 -2.667 -10.986 1.00 91.75 93 ILE A N 1
ATOM 711 C CA . ILE A 1 93 ? 7.526 -2.187 -11.885 1.00 91.75 93 ILE A CA 1
ATOM 712 C C . ILE A 1 93 ? 8.878 -2.297 -11.183 1.00 91.75 93 ILE A C 1
ATOM 714 O O . ILE A 1 93 ? 9.201 -1.536 -10.267 1.00 91.75 93 ILE A O 1
ATOM 718 N N . GLN A 1 94 ? 9.713 -3.218 -11.659 1.00 91.12 94 GLN A N 1
ATOM 719 C CA . GLN A 1 94 ? 11.081 -3.357 -11.176 1.00 91.12 94 GLN A CA 1
ATOM 720 C C . GLN A 1 94 ? 12.052 -2.618 -12.094 1.00 91.12 94 GLN A C 1
ATOM 722 O O . GLN A 1 94 ? 12.047 -2.816 -13.308 1.00 91.12 94 GLN A O 1
ATOM 727 N N . HIS A 1 95 ? 12.898 -1.782 -11.497 1.00 90.06 95 HIS A N 1
ATOM 728 C CA . HIS A 1 95 ? 13.904 -1.004 -12.209 1.00 90.06 95 HIS A CA 1
ATOM 729 C C . HIS A 1 95 ? 15.263 -1.676 -12.042 1.00 90.06 95 HIS A C 1
ATOM 731 O O . HIS A 1 95 ? 15.686 -1.951 -10.919 1.00 90.06 95 HIS A O 1
ATOM 737 N N . PHE A 1 96 ? 15.942 -1.914 -13.156 1.00 91.81 96 PHE A N 1
ATOM 738 C CA . PHE A 1 96 ? 17.308 -2.413 -13.191 1.00 91.81 96 PHE A CA 1
ATOM 739 C C . PHE A 1 96 ? 18.212 -1.358 -13.805 1.00 91.81 96 PHE A C 1
ATOM 741 O O . PHE A 1 96 ? 17.883 -0.776 -14.841 1.00 91.81 96 PHE A O 1
ATOM 748 N N . GLU A 1 97 ? 19.361 -1.154 -13.177 1.00 93.06 97 GLU A N 1
ATOM 749 C CA . GLU A 1 97 ? 20.456 -0.352 -13.704 1.00 93.06 97 GLU A CA 1
ATOM 750 C C . GLU A 1 97 ? 21.655 -1.279 -13.886 1.00 93.06 97 GLU A C 1
ATOM 752 O O . GLU A 1 97 ? 22.000 -2.034 -12.977 1.00 93.06 97 GLU A O 1
ATOM 757 N N . TYR A 1 98 ? 22.247 -1.276 -15.074 1.00 93.25 98 TYR A N 1
ATOM 758 C CA . TYR A 1 98 ? 23.419 -2.088 -15.388 1.00 93.25 98 TYR A CA 1
ATOM 759 C C . TYR A 1 98 ? 24.315 -1.351 -16.379 1.00 93.25 98 TYR A C 1
ATOM 761 O O . TYR A 1 98 ? 23.845 -0.513 -17.151 1.00 93.25 98 TYR A O 1
ATOM 769 N N . GLU A 1 99 ? 25.610 -1.641 -16.335 1.00 94.38 99 GLU A N 1
ATOM 770 C CA . GLU A 1 99 ? 26.575 -1.066 -17.268 1.00 94.38 99 GLU A CA 1
ATOM 771 C C . GLU A 1 99 ? 26.313 -1.564 -18.695 1.00 94.38 99 GLU A C 1
ATOM 773 O O . GLU A 1 99 ? 25.943 -2.719 -18.911 1.00 94.38 99 GLU A O 1
ATOM 778 N N . ASP A 1 100 ? 26.478 -0.681 -19.676 1.00 93.19 100 ASP A N 1
ATOM 779 C CA . ASP A 1 100 ? 26.401 -1.034 -21.084 1.00 93.19 100 ASP A CA 1
ATOM 780 C C . ASP A 1 100 ? 27.639 -1.859 -21.485 1.00 93.19 100 ASP A C 1
ATOM 782 O O . ASP A 1 100 ? 28.739 -1.301 -21.526 1.00 93.19 100 ASP A O 1
ATOM 786 N N . PRO A 1 101 ? 27.498 -3.159 -21.817 1.00 90.75 101 PRO A N 1
ATOM 787 C CA . PRO A 1 101 ? 28.645 -3.999 -22.166 1.00 90.75 101 PRO A CA 1
ATOM 788 C C . PRO A 1 101 ? 29.370 -3.510 -23.427 1.00 90.75 101 PRO A C 1
ATOM 790 O O . PRO A 1 101 ? 30.569 -3.736 -23.568 1.00 90.75 101 PRO A O 1
ATOM 793 N N . ASP A 1 102 ? 28.664 -2.807 -24.317 1.00 94.88 102 ASP A N 1
ATOM 794 C CA . ASP A 1 102 ? 29.229 -2.269 -25.556 1.00 94.88 102 ASP A CA 1
ATOM 795 C C . ASP A 1 102 ? 29.852 -0.876 -25.354 1.00 94.88 102 ASP A C 1
ATOM 797 O O . ASP A 1 102 ? 30.533 -0.359 -26.243 1.00 94.88 102 ASP A O 1
ATOM 801 N N . ARG A 1 103 ? 29.586 -0.227 -24.209 1.00 92.62 103 ARG A N 1
ATOM 802 C CA . ARG A 1 103 ? 30.035 1.139 -23.893 1.00 92.62 103 ARG A CA 1
ATOM 803 C C . ARG A 1 103 ? 30.364 1.277 -22.400 1.00 92.62 103 ARG A C 1
ATOM 805 O O . ARG A 1 103 ? 29.550 1.828 -21.649 1.00 92.62 103 ARG A O 1
ATOM 812 N N . PRO A 1 104 ? 31.561 0.836 -21.977 1.00 89.56 104 PRO A N 1
ATOM 813 C CA . PRO A 1 104 ? 31.992 0.939 -20.588 1.00 89.56 104 PRO A CA 1
ATOM 814 C C . PRO A 1 104 ? 31.819 2.358 -20.028 1.00 89.56 104 PRO A C 1
ATOM 816 O O . PRO A 1 104 ? 32.115 3.349 -20.701 1.00 89.56 104 PRO A O 1
ATOM 819 N N . GLY A 1 105 ? 31.303 2.457 -18.805 1.00 90.50 105 GLY A N 1
ATOM 820 C CA . GLY A 1 105 ? 30.973 3.721 -18.138 1.00 90.50 105 GLY A CA 1
ATOM 821 C C . GLY A 1 105 ? 29.590 4.311 -18.455 1.00 90.50 105 GLY A C 1
ATOM 822 O O . GLY A 1 105 ? 29.220 5.314 -17.843 1.00 90.50 105 GLY A O 1
ATOM 823 N N . GLN A 1 106 ? 28.794 3.718 -19.355 1.00 94.75 106 GLN A N 1
ATOM 824 C CA . GLN A 1 106 ? 27.385 4.099 -19.550 1.00 94.75 106 GLN A CA 1
ATOM 825 C C . GLN A 1 106 ? 26.454 3.176 -18.759 1.00 94.75 106 GLN A C 1
ATOM 827 O O . GLN A 1 106 ? 26.616 1.962 -18.779 1.00 94.75 106 GLN A O 1
ATOM 832 N N . ILE A 1 107 ? 25.441 3.742 -18.093 1.00 93.69 107 ILE A N 1
ATOM 833 C CA . ILE A 1 107 ? 24.403 2.969 -17.395 1.00 93.69 107 ILE A CA 1
ATOM 834 C C . ILE A 1 107 ? 23.162 2.873 -18.281 1.00 93.69 107 ILE A C 1
ATOM 836 O O . ILE A 1 107 ? 22.581 3.886 -18.678 1.00 93.69 107 ILE A O 1
ATOM 840 N N . LYS A 1 108 ? 22.716 1.646 -18.547 1.00 93.12 108 LYS A N 1
ATOM 841 C CA . LYS A 1 108 ? 21.408 1.353 -19.130 1.00 93.12 108 LYS A CA 1
ATOM 842 C C . LYS A 1 108 ? 20.385 1.130 -18.019 1.00 93.12 108 LYS A C 1
ATOM 844 O O . LYS A 1 108 ? 20.676 0.523 -16.990 1.00 93.12 108 LYS A O 1
ATOM 849 N N . ARG A 1 109 ? 19.163 1.610 -18.256 1.00 92.12 109 ARG A N 1
ATOM 850 C CA . ARG A 1 109 ? 17.997 1.371 -17.400 1.00 92.12 109 ARG A CA 1
ATOM 851 C C . ARG A 1 109 ? 17.022 0.453 -18.110 1.00 92.12 109 ARG A C 1
ATOM 853 O O . ARG A 1 109 ? 16.741 0.648 -19.292 1.00 92.12 109 ARG A O 1
ATOM 860 N N . LYS A 1 110 ? 16.480 -0.517 -17.384 1.00 91.25 110 LYS A N 1
ATOM 861 C CA . LYS A 1 110 ? 15.410 -1.384 -17.871 1.00 91.25 110 LYS A CA 1
ATOM 862 C C . LYS A 1 110 ? 14.318 -1.496 -16.823 1.00 91.25 110 LYS A C 1
ATOM 864 O O . LYS A 1 110 ? 14.595 -1.773 -15.660 1.00 91.25 110 LYS A O 1
ATOM 869 N N . GLU A 1 111 ? 13.083 -1.319 -17.265 1.00 92.25 111 GLU A N 1
ATOM 870 C CA . GLU A 1 111 ? 11.894 -1.577 -16.463 1.00 92.25 111 GLU A CA 1
ATOM 871 C C . GLU A 1 111 ? 11.322 -2.944 -16.835 1.00 92.25 111 GLU A C 1
ATOM 873 O O . GLU A 1 111 ? 11.237 -3.302 -18.013 1.00 92.25 111 GLU A O 1
ATOM 878 N N . ILE A 1 112 ? 10.957 -3.728 -15.824 1.00 92.31 112 ILE A N 1
ATOM 879 C CA . ILE A 1 112 ? 10.279 -5.012 -15.994 1.00 92.31 112 ILE A CA 1
ATOM 880 C C . ILE A 1 112 ? 8.924 -4.930 -15.305 1.00 92.31 112 ILE A C 1
ATOM 882 O O . ILE A 1 112 ? 8.842 -4.683 -14.102 1.00 92.31 112 ILE A O 1
ATOM 886 N N . GLN A 1 113 ? 7.871 -5.174 -16.084 1.00 92.81 113 GLN A N 1
ATOM 887 C CA . GLN A 1 113 ? 6.511 -5.292 -15.581 1.00 92.81 113 GLN A CA 1
ATOM 888 C C . GLN A 1 113 ? 6.293 -6.696 -15.009 1.00 92.81 113 GLN A C 1
ATOM 890 O O . GLN A 1 113 ? 6.328 -7.695 -15.730 1.00 92.81 113 GLN A O 1
ATOM 895 N N . LEU A 1 114 ? 6.034 -6.766 -13.711 1.00 93.19 114 LEU A N 1
ATOM 896 C CA . LEU A 1 114 ? 5.645 -7.973 -12.999 1.00 93.19 114 LEU A CA 1
ATOM 897 C C . LEU A 1 114 ? 4.122 -8.152 -13.067 1.00 93.19 114 LEU A C 1
ATOM 899 O O . LEU A 1 114 ? 3.367 -7.183 -13.179 1.00 93.19 114 LEU A O 1
ATOM 903 N N . LYS A 1 115 ? 3.670 -9.406 -12.974 1.00 93.19 115 LYS A N 1
ATOM 904 C CA . LYS A 1 115 ? 2.244 -9.757 -12.814 1.00 93.19 115 LYS A CA 1
ATOM 905 C C . LYS A 1 115 ? 1.835 -9.885 -11.347 1.00 93.19 115 LYS A C 1
ATOM 907 O O . LYS A 1 115 ? 0.662 -9.748 -11.007 1.00 93.19 115 LYS A O 1
ATOM 912 N N . GLU A 1 116 ? 2.813 -10.174 -10.496 1.00 96.81 116 GLU A N 1
ATOM 913 C CA . GLU A 1 116 ? 2.632 -10.494 -9.090 1.00 96.81 116 GLU A CA 1
ATOM 914 C C . GLU A 1 116 ? 3.884 -10.095 -8.312 1.00 96.81 116 GLU A C 1
ATOM 916 O O . GLU A 1 116 ? 4.998 -10.301 -8.794 1.00 96.81 116 GLU A O 1
ATOM 921 N N . THR A 1 117 ? 3.704 -9.521 -7.125 1.00 97.56 117 THR A N 1
ATOM 922 C CA . THR A 1 117 ? 4.798 -9.266 -6.183 1.00 97.56 117 THR A CA 1
ATOM 923 C C . THR A 1 117 ? 4.266 -9.029 -4.770 1.00 97.56 117 THR A C 1
ATOM 925 O O . THR A 1 117 ? 3.077 -8.754 -4.576 1.00 97.56 117 THR A O 1
ATOM 928 N N . GLU A 1 118 ? 5.157 -9.076 -3.785 1.00 97.75 118 GLU A N 1
ATOM 929 C CA . GLU A 1 118 ? 4.895 -8.591 -2.433 1.00 97.75 118 GLU A CA 1
ATOM 930 C C . GLU A 1 118 ? 5.583 -7.251 -2.192 1.00 97.75 118 GLU A C 1
ATOM 932 O O . GLU A 1 118 ? 6.670 -6.975 -2.699 1.00 97.75 118 GLU A O 1
ATOM 937 N N . PHE A 1 119 ? 4.949 -6.405 -1.388 1.00 96.19 119 PHE A N 1
ATOM 938 C CA . PHE A 1 119 ? 5.495 -5.110 -1.010 1.00 96.19 119 PHE A CA 1
ATOM 939 C C . PHE A 1 119 ? 5.116 -4.760 0.425 1.00 96.19 119 PHE A C 1
ATOM 941 O O . PHE A 1 119 ? 4.168 -5.294 0.995 1.00 96.19 119 PHE A O 1
ATOM 948 N N . THR A 1 120 ? 5.887 -3.863 1.036 1.00 96.25 120 THR A N 1
ATOM 949 C CA . THR A 1 120 ? 5.651 -3.414 2.410 1.00 96.25 120 THR A CA 1
ATOM 950 C C . THR A 1 120 ? 5.369 -1.926 2.431 1.00 96.25 120 THR A C 1
ATOM 952 O O . THR A 1 120 ? 6.202 -1.128 2.001 1.00 96.25 120 THR A O 1
ATOM 955 N N . LEU A 1 121 ? 4.232 -1.557 3.007 1.00 94.56 121 LEU A N 1
ATOM 956 C CA . LEU A 1 121 ? 3.915 -0.186 3.364 1.00 94.56 121 LEU A CA 1
ATOM 957 C C . LEU A 1 121 ? 4.290 0.060 4.832 1.00 94.56 121 LEU A C 1
ATOM 959 O O . LEU A 1 121 ? 4.004 -0.759 5.705 1.00 94.56 121 LEU A O 1
ATOM 963 N N . ARG A 1 122 ? 4.950 1.189 5.097 1.00 94.12 122 ARG A N 1
ATOM 964 C CA . ARG A 1 122 ? 5.354 1.621 6.441 1.00 94.12 122 ARG A CA 1
ATOM 965 C C . ARG A 1 122 ? 4.710 2.967 6.713 1.00 94.12 122 ARG A C 1
ATOM 967 O O . ARG A 1 122 ? 4.996 3.922 5.996 1.00 94.12 122 ARG A O 1
ATOM 974 N N . ILE A 1 123 ? 3.862 3.037 7.726 1.00 92.69 123 ILE A N 1
ATOM 975 C CA . ILE A 1 123 ? 3.141 4.260 8.090 1.00 92.69 123 ILE A CA 1
ATOM 976 C C . ILE A 1 123 ? 3.220 4.490 9.601 1.00 92.69 123 ILE A C 1
ATOM 978 O O . ILE A 1 123 ? 3.477 3.538 10.347 1.00 92.69 123 ILE A O 1
ATOM 982 N N . PRO A 1 124 ? 3.044 5.740 10.068 1.00 93.19 124 PRO A N 1
ATOM 983 C CA . PRO A 1 124 ? 2.818 5.994 11.484 1.00 93.19 124 PRO A CA 1
ATOM 984 C C . PRO A 1 124 ? 1.671 5.118 11.992 1.00 93.19 124 PRO A C 1
ATOM 986 O O . PRO A 1 124 ? 0.666 4.951 11.300 1.00 93.19 124 PRO A O 1
ATOM 989 N N . TYR A 1 125 ? 1.846 4.522 13.168 1.00 93.25 125 TYR A N 1
ATOM 990 C CA . TYR A 1 125 ? 0.758 3.809 13.820 1.00 93.25 125 TYR A CA 1
ATOM 991 C C . TYR A 1 125 ? -0.287 4.806 14.313 1.00 93.25 125 TYR A C 1
ATOM 993 O O . TYR A 1 125 ? 0.053 5.776 14.989 1.00 93.25 125 TYR A O 1
ATOM 1001 N N . ASP A 1 126 ? -1.541 4.518 13.995 1.00 92.44 126 ASP A N 1
ATOM 1002 C CA . ASP A 1 126 ? -2.707 5.238 14.476 1.00 92.44 126 ASP A CA 1
ATOM 1003 C C . ASP A 1 126 ? -3.710 4.187 14.984 1.00 92.44 126 ASP A C 1
ATOM 1005 O O . ASP A 1 126 ? -4.046 3.273 14.220 1.00 92.44 126 ASP A O 1
ATOM 1009 N N . PRO A 1 127 ? -4.134 4.238 16.261 1.00 92.38 127 PRO A N 1
ATOM 1010 C CA . PRO A 1 127 ? -5.078 3.268 16.814 1.00 92.38 127 PRO A CA 1
ATOM 1011 C C . PRO A 1 127 ? -6.461 3.340 16.154 1.00 92.38 127 PRO A C 1
ATOM 1013 O O . PRO A 1 127 ? -7.179 2.341 16.158 1.00 92.38 127 PRO A O 1
ATOM 1016 N N . ASP A 1 128 ? -6.813 4.477 15.549 1.00 94.38 128 ASP A N 1
ATOM 1017 C CA . ASP A 1 128 ? -8.077 4.662 14.845 1.00 94.38 128 ASP A CA 1
ATOM 1018 C C . ASP A 1 128 ? -7.998 4.193 13.388 1.00 94.38 128 ASP A C 1
ATOM 1020 O O . ASP A 1 128 ? -8.986 4.271 12.669 1.00 94.38 128 ASP A O 1
ATOM 1024 N N . LEU A 1 129 ? -6.860 3.687 12.904 1.00 95.31 129 LEU A N 1
ATOM 1025 C CA . LEU A 1 129 ? -6.754 3.180 11.538 1.00 95.31 129 LEU A CA 1
ATOM 1026 C C . LEU A 1 129 ? -7.475 1.834 11.376 1.00 95.31 129 LEU A C 1
ATOM 1028 O O . LEU A 1 129 ? -7.053 0.818 11.927 1.00 95.31 129 LEU A O 1
ATOM 1032 N N . GLN A 1 130 ? -8.506 1.798 10.526 1.00 96.12 130 GLN A N 1
ATOM 1033 C CA . GLN A 1 130 ? -9.279 0.579 10.262 1.00 96.12 130 GLN A CA 1
ATOM 1034 C C . GLN A 1 130 ? -9.252 0.128 8.802 1.00 96.12 130 GLN A C 1
ATOM 1036 O O . GLN A 1 130 ? -9.388 -1.064 8.530 1.00 96.12 130 GLN A O 1
ATOM 1041 N N . GLU A 1 131 ? -9.089 1.037 7.848 1.00 97.31 131 GLU A N 1
ATOM 1042 C CA . GLU A 1 131 ? -9.150 0.690 6.429 1.00 97.31 131 GLU A CA 1
ATOM 1043 C C . GLU A 1 131 ? -8.083 1.431 5.626 1.00 97.31 131 GLU A C 1
ATOM 1045 O O . GLU A 1 131 ? -7.724 2.572 5.916 1.00 97.31 131 GLU A O 1
ATOM 1050 N N . ILE A 1 132 ? -7.578 0.760 4.595 1.00 97.56 132 ILE A N 1
ATOM 1051 C CA . ILE A 1 132 ? -6.732 1.353 3.566 1.00 97.56 132 ILE A CA 1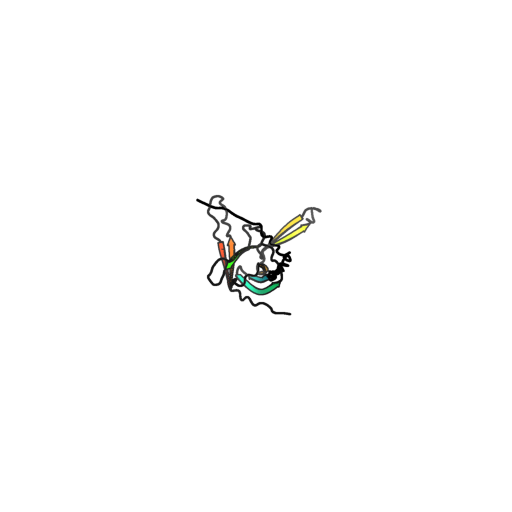
ATOM 1052 C C . ILE A 1 132 ? -7.363 1.121 2.197 1.00 97.56 132 ILE A C 1
ATOM 1054 O O . ILE A 1 132 ? -7.745 -0.000 1.864 1.00 97.56 132 ILE A O 1
ATOM 1058 N N . GLU A 1 133 ? -7.463 2.173 1.396 1.00 97.12 133 GLU A N 1
ATOM 1059 C CA . GLU A 1 133 ? -7.837 2.083 -0.013 1.00 97.12 133 GLU A CA 1
ATOM 1060 C C . GLU A 1 133 ? -6.622 2.342 -0.885 1.00 97.12 133 GLU A C 1
ATOM 1062 O O . GLU A 1 133 ? -5.872 3.287 -0.640 1.00 97.12 133 GLU A O 1
ATOM 1067 N N . PHE A 1 134 ? -6.460 1.533 -1.926 1.00 95.94 134 PHE A N 1
ATOM 1068 C CA . PHE A 1 134 ? -5.431 1.726 -2.937 1.00 95.94 134 PHE A CA 1
ATOM 1069 C C . PHE A 1 134 ? -6.035 2.228 -4.241 1.00 95.94 134 PHE A C 1
ATOM 1071 O O . PHE A 1 134 ? -7.123 1.808 -4.629 1.00 95.94 134 PHE A O 1
ATOM 1078 N N . PHE A 1 135 ? -5.309 3.079 -4.961 1.00 93.19 135 PHE A N 1
ATOM 1079 C CA . PHE A 1 135 ? -5.728 3.563 -6.273 1.00 93.19 135 PHE A CA 1
ATOM 1080 C C . PHE A 1 135 ? -4.540 3.832 -7.201 1.00 93.19 135 PHE A C 1
ATOM 1082 O O . PHE A 1 135 ? -3.426 4.120 -6.759 1.00 93.19 135 PHE A O 1
ATOM 1089 N N . LYS A 1 136 ? -4.786 3.747 -8.512 1.00 90.50 136 LYS A N 1
ATOM 1090 C CA . LYS A 1 136 ? -3.877 4.248 -9.555 1.00 90.50 136 LYS A CA 1
ATOM 1091 C C . LYS A 1 136 ? -4.491 5.449 -10.243 1.00 90.50 136 LYS A C 1
ATOM 1093 O O . LYS A 1 136 ? -5.696 5.482 -10.487 1.00 90.50 136 LYS A O 1
ATOM 1098 N N . LEU A 1 137 ? -3.656 6.407 -10.620 1.00 84.25 137 LEU A N 1
ATOM 1099 C CA . LEU A 1 137 ? -4.067 7.438 -11.561 1.00 84.25 137 LEU A CA 1
ATOM 1100 C C . LEU A 1 137 ? -4.035 6.826 -12.960 1.00 84.25 137 LEU A C 1
ATOM 1102 O O . LEU A 1 137 ? -3.002 6.341 -13.415 1.00 84.25 137 LEU A O 1
ATOM 1106 N N . LEU A 1 138 ? -5.176 6.806 -13.644 1.00 71.19 138 LEU A N 1
ATOM 1107 C CA . LEU A 1 138 ? -5.190 6.430 -15.052 1.00 71.19 138 LEU A CA 1
ATOM 1108 C C . LEU A 1 138 ? -4.575 7.583 -15.835 1.00 71.19 138 LEU A C 1
ATOM 1110 O O . LEU A 1 138 ? -5.093 8.692 -15.793 1.00 71.19 138 LEU A O 1
ATOM 1114 N N . SER A 1 139 ? -3.478 7.355 -16.548 1.00 60.84 139 SER A N 1
ATOM 1115 C CA . SER A 1 139 ? -3.025 8.359 -17.508 1.00 60.84 139 SER A CA 1
ATOM 1116 C C . SER A 1 139 ? -4.104 8.504 -18.585 1.00 60.84 139 SER A C 1
ATOM 1118 O O . SER A 1 139 ? -4.396 7.551 -19.306 1.00 60.84 139 SER A O 1
ATOM 1120 N N . SER A 1 140 ? -4.725 9.683 -18.686 1.00 50.34 140 SER A N 1
ATOM 1121 C CA . SER A 1 140 ? -5.420 10.052 -19.914 1.00 50.34 140 SER A CA 1
ATOM 1122 C C . SER A 1 140 ? -4.356 10.052 -21.009 1.00 50.34 140 SER A C 1
ATOM 1124 O O . SER A 1 140 ? -3.391 10.817 -20.972 1.00 50.34 140 SER A O 1
ATOM 1126 N N . GLN A 1 141 ? -4.449 9.105 -21.939 1.00 44.69 141 GLN A N 1
ATOM 1127 C CA . GLN A 1 141 ? -3.577 9.108 -23.101 1.00 44.69 141 GLN A CA 1
ATOM 1128 C C . GLN A 1 141 ? -3.840 10.406 -23.879 1.00 44.69 141 GLN A C 1
ATOM 1130 O O . GLN A 1 141 ? -4.951 10.629 -24.348 1.00 44.69 141 GLN A O 1
ATOM 1135 N N . LEU A 1 142 ? -2.791 11.227 -23.994 1.00 44.53 142 LEU A N 1
ATOM 1136 C CA . LEU A 1 142 ? -2.583 12.240 -25.034 1.00 44.53 142 LEU A CA 1
ATOM 1137 C C . LEU A 1 142 ? -3.632 13.366 -25.121 1.00 44.53 142 LEU A C 1
ATOM 1139 O O . LEU A 1 142 ? -4.319 13.468 -26.127 1.00 44.53 142 LEU A O 1
ATOM 1143 N N . ASP A 1 143 ? -3.700 14.265 -24.133 1.00 47.28 143 ASP A N 1
ATOM 1144 C CA . ASP A 1 143 ? -4.057 15.668 -24.419 1.00 47.28 143 ASP A CA 1
ATOM 1145 C C . ASP A 1 143 ? -3.700 16.601 -23.239 1.00 47.28 143 ASP A C 1
ATOM 1147 O O . ASP A 1 143 ? -4.261 16.433 -22.152 1.00 47.28 143 ASP A O 1
ATOM 1151 N N . PRO A 1 144 ? -2.808 17.601 -23.395 1.00 53.41 144 PRO A N 1
ATOM 1152 C CA . PRO A 1 144 ? -2.488 18.572 -22.340 1.00 53.41 144 PRO A CA 1
ATOM 1153 C C . PRO A 1 144 ? -3.680 19.426 -21.877 1.00 53.41 144 PRO A C 1
ATOM 1155 O O . PRO A 1 144 ? -3.549 20.166 -20.905 1.00 53.41 144 PRO A O 1
ATOM 1158 N N . GLN A 1 145 ? -4.825 19.354 -22.566 1.00 54.28 145 GLN A N 1
ATOM 1159 C CA . GLN A 1 145 ? -6.015 20.156 -22.271 1.00 54.28 145 GLN A CA 1
ATOM 1160 C C . GLN A 1 145 ? -7.194 19.383 -21.658 1.00 54.28 145 GLN A C 1
ATOM 1162 O O . GLN A 1 145 ? -8.238 19.986 -21.410 1.00 54.28 145 GLN A O 1
ATOM 1167 N N . LYS A 1 146 ? -7.071 18.079 -21.361 1.00 48.28 146 LYS A N 1
ATOM 1168 C CA . LYS A 1 146 ? -8.189 17.296 -20.801 1.00 48.28 146 LYS A CA 1
ATOM 1169 C C . LYS A 1 146 ? -7.981 16.926 -19.332 1.00 48.28 146 LYS A C 1
ATOM 1171 O O . LYS A 1 146 ? -7.059 16.190 -19.005 1.00 48.28 146 LYS A O 1
ATOM 1176 N N . GLN A 1 147 ? -8.890 17.472 -18.518 1.00 51.03 147 GLN A N 1
ATOM 1177 C CA . GLN A 1 147 ? -9.369 17.143 -17.164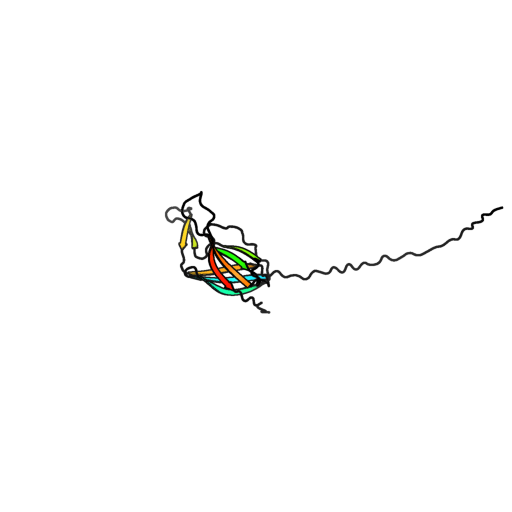 1.00 51.03 147 GLN A CA 1
ATOM 1178 C C . GLN A 1 147 ? -8.568 16.137 -16.304 1.00 51.03 147 GLN A C 1
ATOM 1180 O O . GLN A 1 147 ? -8.176 15.082 -16.799 1.00 51.03 147 GLN A O 1
ATOM 1185 N N . PRO A 1 148 ? -8.405 16.401 -14.986 1.00 54.72 148 PRO A N 1
ATOM 1186 C CA . PRO A 1 148 ? -7.647 15.543 -14.076 1.00 54.72 148 PRO A CA 1
ATOM 1187 C C . PRO A 1 148 ? -8.071 14.078 -14.186 1.00 54.72 148 PRO A C 1
ATOM 1189 O O . PRO A 1 148 ? -9.258 13.748 -14.160 1.00 54.72 148 PRO A O 1
ATOM 1192 N N . SER A 1 149 ? -7.074 13.206 -14.314 1.00 63.91 149 SER A N 1
ATOM 1193 C CA . SER A 1 149 ? -7.250 11.764 -14.361 1.00 63.91 149 SER A CA 1
ATOM 1194 C C . SER A 1 149 ? -8.026 11.276 -13.143 1.00 63.91 149 SER A C 1
ATOM 1196 O O . SER A 1 149 ? -7.643 11.521 -11.998 1.00 63.91 149 SER A O 1
ATOM 1198 N N . LEU A 1 150 ? -9.132 10.571 -13.388 1.00 69.19 150 LEU A N 1
ATOM 1199 C CA . LEU A 1 150 ? -9.901 9.973 -12.307 1.00 69.19 150 LEU A CA 1
ATOM 1200 C C . LEU A 1 150 ? -9.090 8.821 -11.689 1.00 69.19 150 LEU A C 1
ATOM 1202 O O . LEU A 1 150 ? -8.581 7.964 -12.425 1.00 69.19 150 LEU A O 1
ATOM 1206 N N . PRO A 1 151 ? -8.952 8.778 -10.354 1.00 83.94 151 PRO A N 1
ATOM 1207 C CA . PRO A 1 151 ? -8.314 7.661 -9.681 1.00 83.94 151 PRO A CA 1
ATOM 1208 C C . PRO A 1 151 ? -9.142 6.389 -9.893 1.00 83.94 151 PRO A C 1
ATOM 1210 O O . PRO A 1 151 ? -10.349 6.361 -9.655 1.00 83.94 151 PRO A O 1
ATOM 1213 N N . LYS A 1 152 ? -8.485 5.314 -10.328 1.00 89.56 152 LYS A N 1
ATOM 1214 C CA . LYS A 1 152 ? -9.059 3.970 -10.370 1.00 89.56 152 LYS A CA 1
ATOM 1215 C C . LYS A 1 152 ? -8.742 3.266 -9.059 1.00 89.56 152 LYS A C 1
ATOM 1217 O O . LYS A 1 152 ? -7.578 2.952 -8.805 1.00 89.56 152 LYS A O 1
ATOM 1222 N N . SER A 1 153 ? -9.772 2.997 -8.259 1.00 91.94 153 SER A N 1
ATOM 1223 C CA . SER A 1 153 ? -9.638 2.184 -7.048 1.00 91.94 153 SER A CA 1
ATOM 1224 C C . SER A 1 153 ? -9.187 0.762 -7.403 1.00 91.94 153 SER A C 1
ATOM 1226 O O . SER A 1 153 ? -9.661 0.164 -8.373 1.00 91.94 153 SER A O 1
ATOM 1228 N N . LEU A 1 154 ? -8.241 0.242 -6.626 1.00 93.06 154 LEU A N 1
ATOM 1229 C CA . LEU A 1 154 ? -7.774 -1.146 -6.653 1.00 93.06 154 LEU A CA 1
ATOM 1230 C C . LEU A 1 154 ? -8.377 -1.973 -5.510 1.00 93.06 154 LEU A C 1
ATOM 1232 O O . LEU A 1 154 ? -8.102 -3.167 -5.405 1.00 93.06 154 LEU A O 1
ATOM 1236 N N . GLY A 1 155 ? -9.185 -1.342 -4.656 1.00 93.38 155 GLY A N 1
ATOM 1237 C CA . GLY A 1 155 ? -9.867 -1.988 -3.547 1.00 93.38 155 GLY A CA 1
ATOM 1238 C C . GLY A 1 155 ? -9.549 -1.375 -2.187 1.00 93.38 155 GLY A C 1
ATOM 1239 O O . GLY A 1 155 ? -8.541 -0.692 -1.984 1.00 93.38 155 GLY A O 1
ATOM 1240 N N . LYS A 1 156 ? -10.454 -1.670 -1.255 1.00 96.00 156 LYS A N 1
ATOM 1241 C CA . LYS A 1 156 ? -10.385 -1.334 0.165 1.00 96.00 156 LYS A CA 1
ATOM 1242 C C . LYS A 1 156 ? -10.043 -2.578 0.965 1.00 96.00 156 LYS A C 1
ATOM 1244 O O . LYS A 1 156 ? -10.583 -3.654 0.712 1.00 96.00 156 LYS A O 1
ATOM 1249 N N . ILE A 1 157 ? -9.164 -2.423 1.943 1.00 97.19 157 ILE A N 1
ATOM 1250 C CA . ILE A 1 157 ? -8.699 -3.505 2.798 1.00 97.19 157 ILE A CA 1
ATOM 1251 C C . ILE A 1 157 ? -8.920 -3.097 4.246 1.00 97.19 157 ILE A C 1
ATOM 1253 O O . ILE A 1 157 ? -8.341 -2.121 4.723 1.00 97.19 157 ILE A O 1
ATOM 1257 N N . LYS A 1 158 ? -9.735 -3.883 4.952 1.00 96.62 158 LYS A N 1
ATOM 1258 C CA . LYS A 1 158 ? -9.911 -3.748 6.397 1.00 96.62 158 LYS A CA 1
ATOM 1259 C C . LYS A 1 158 ? -8.685 -4.286 7.122 1.00 96.62 158 LYS A C 1
ATOM 1261 O O . LYS A 1 158 ? -8.206 -5.381 6.830 1.00 96.62 158 LYS A O 1
ATOM 1266 N N . LEU A 1 159 ? -8.208 -3.522 8.087 1.00 94.81 159 LEU A N 1
ATOM 1267 C CA . LEU A 1 159 ? -7.060 -3.832 8.916 1.00 94.81 159 LEU A CA 1
ATOM 1268 C C . LEU A 1 159 ? -7.552 -4.310 10.282 1.00 94.81 159 LEU A C 1
ATOM 1270 O O . LEU A 1 159 ? -8.419 -3.699 10.903 1.00 94.81 159 LEU A O 1
ATOM 1274 N N . GLN A 1 160 ? -6.992 -5.422 10.751 1.00 88.31 160 GLN A N 1
ATOM 1275 C CA . GLN A 1 160 ? -7.171 -5.886 12.124 1.00 88.31 160 GLN A CA 1
ATOM 1276 C C . GLN A 1 160 ? -5.868 -5.627 12.867 1.00 88.31 160 GLN A C 1
ATOM 1278 O O . GLN A 1 160 ? -4.946 -6.442 12.829 1.00 88.31 160 GLN A O 1
ATOM 1283 N N . LEU A 1 161 ? -5.766 -4.455 13.489 1.00 87.69 161 LEU A N 1
ATOM 1284 C CA . LEU A 1 161 ? -4.576 -4.077 14.237 1.00 87.69 161 LEU A CA 1
ATOM 1285 C C . LEU A 1 161 ? -4.597 -4.798 15.588 1.00 87.69 161 LEU A C 1
ATOM 1287 O O . LEU A 1 161 ? -5.462 -4.557 16.425 1.00 87.69 161 LEU A O 1
ATOM 1291 N N . LYS A 1 162 ? -3.655 -5.721 15.784 1.00 79.19 162 LYS A N 1
ATOM 1292 C CA . LYS A 1 162 ? -3.363 -6.329 17.084 1.00 79.19 162 LYS A CA 1
ATOM 1293 C C . LYS A 1 162 ? -1.939 -5.948 17.452 1.00 79.19 162 LYS A C 1
ATOM 1295 O O . LYS A 1 162 ? -1.029 -6.131 16.643 1.00 79.19 162 LYS A O 1
ATOM 1300 N N . GLU A 1 163 ? -1.745 -5.397 18.644 1.00 69.81 163 GLU A N 1
ATOM 1301 C CA . GLU A 1 163 ? -0.397 -5.186 19.160 1.00 69.81 163 GLU A CA 1
ATOM 1302 C C . GLU A 1 163 ? 0.216 -6.547 19.505 1.00 69.81 163 GLU A C 1
ATOM 1304 O O . GLU A 1 163 ? -0.308 -7.287 20.340 1.00 69.81 163 GLU A O 1
ATOM 1309 N N . ASP A 1 164 ? 1.318 -6.894 18.836 1.00 65.56 164 ASP A N 1
ATOM 1310 C CA . ASP A 1 164 ? 2.122 -8.053 19.213 1.00 65.56 164 ASP A CA 1
ATOM 1311 C C . ASP A 1 164 ? 2.823 -7.733 20.537 1.00 65.56 164 ASP A C 1
ATOM 1313 O O . ASP A 1 164 ? 3.871 -7.086 20.566 1.00 65.56 164 ASP A O 1
ATOM 1317 N N . ASN A 1 165 ? 2.254 -8.215 21.641 1.00 51.62 165 ASN A N 1
ATOM 1318 C CA . ASN A 1 165 ? 2.825 -8.123 22.988 1.00 51.62 165 ASN A CA 1
ATOM 1319 C C . ASN A 1 165 ? 4.007 -9.093 23.191 1.00 51.62 165 ASN A C 1
ATOM 1321 O O . ASN A 1 165 ? 4.115 -9.739 24.235 1.00 51.62 165 ASN A O 1
ATOM 1325 N N . SER A 1 166 ? 4.881 -9.248 22.193 1.00 49.34 166 SER A N 1
ATOM 1326 C CA . SER A 1 166 ? 6.059 -10.101 22.342 1.00 49.34 166 SER A CA 1
ATOM 1327 C C . SER A 1 166 ? 7.100 -9.356 23.177 1.00 49.34 166 SER A C 1
ATOM 1329 O O . SER A 1 166 ? 7.737 -8.422 22.686 1.00 49.34 166 SER A O 1
ATOM 1331 N N . LYS A 1 167 ? 7.193 -9.754 24.451 1.00 37.78 167 LYS A N 1
ATOM 1332 C CA . LYS A 1 167 ? 8.279 -9.415 25.379 1.00 37.78 167 LYS A CA 1
ATOM 1333 C C . LYS A 1 167 ? 9.618 -9.961 24.894 1.00 37.78 167 LYS A C 1
ATOM 1335 O O . LYS A 1 167 ? 9.604 -11.020 24.225 1.00 37.78 167 LYS A O 1
#

Secondary structure (DSSP, 8-state):
---------------PPPP--------------EEEEEEEEEETTEEEEEEEEEEESPPPPPP----TTPEEEEEE-TT--EEEEEEE--TTEEEEEEE-TTSTTPEEEEEEE-SEEEEEEEEE--TT--EEEEEEE---SS-TTS-PPPEEEEEEEE---------

Foldseek 3Di:
DDDDDDDDDDDDDDDDDDDPPPPPPPPPPCPQWKKKKWKWKAAQLAIDTDDIAIDGDDFDDADQPDDQQWKKKWWAFPVRDTPDIHTDHDPQWDKDWDADPVDGPDIDIDIDGHRMDMDMDMDTDDPRTFKMKIWGFDPPPDDPPDDGGDTDTSDMDTDDDDHPPDD

pLDDT: mean 78.6, std 20.89, range [36.22, 98.0]

Solvent-accessible surface area (backbone atoms only — not comparable to full-atom values): 10697 Å² total; per-residue (Å²): 140,82,90,88,87,86,83,90,81,89,88,85,85,82,91,75,83,82,77,82,77,77,77,77,78,75,77,69,78,81,78,73,50,32,23,32,38,40,33,33,35,39,43,84,75,40,69,44,84,74,45,78,49,61,43,83,40,81,48,70,76,74,68,89,72,74,54,73,68,23,38,32,38,38,33,20,28,86,88,65,48,77,76,45,71,51,50,39,71,35,78,43,54,48,80,44,78,46,71,32,90,91,42,83,94,38,77,44,78,46,77,45,81,50,67,58,45,73,48,75,49,72,36,66,56,56,95,60,57,30,36,40,35,35,31,35,50,49,78,71,83,85,55,102,84,65,74,85,54,64,69,42,73,44,50,74,45,80,54,84,86,66,82,72,84,76,126